Protein AF-A0AAV0WMD8-F1 (afdb_monomer_lite)

pLDDT: mean 83.04, std 12.04, range [58.59, 98.0]

Sequence (95 aa):
MNKQQILTLISYLSSSESDDDELIYNIIKEPVIGPKIYNFILNVVHSYSDKQFKASFRIERTTAYYIIKTFEDSTFFPQQHMYEPRQTSENYIIS

Secondary structure (DSSP, 8-state):
--HHHHHHHHHHHTTS-SSTHHHHHHHHSPP--PPPPTTHIIIII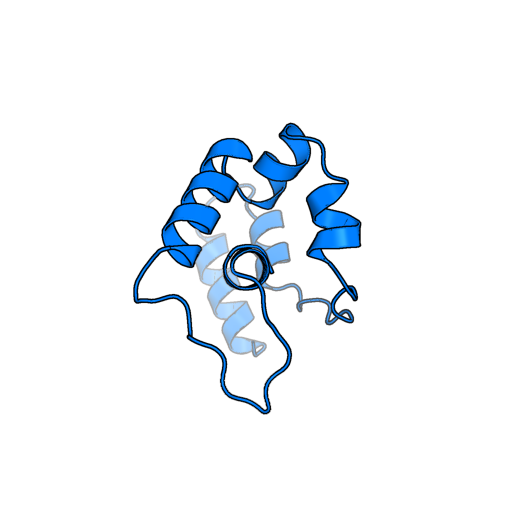TTS-HHHHHHHHSS-HHHHHHHHHHHHTSTTSPPPPTTS----HHHHH--

Radius of gyration: 19.67 Å; chains: 1; bounding box: 34×56×30 Å

Foldseek 3Di:
DDPVVLVVVCVVVVVDPDPCVVVSCVVPDDDDDDDDDVVCCVPPVVPDDQVRNCVVQVDGPVVQVVVLVVCCPDPNPDDDDPPDDDDGSCNVRPD

Organism: NCBI:txid13131

Structure (mmCIF, N/CA/C/O backbone):
data_AF-A0AAV0WMD8-F1
#
_entry.id   AF-A0AAV0WMD8-F1
#
loop_
_atom_site.group_PDB
_atom_site.id
_atom_site.type_symbol
_atom_site.label_atom_id
_atom_site.label_alt_id
_atom_site.label_comp_id
_atom_site.label_asym_id
_atom_site.label_entity_id
_atom_site.label_seq_id
_atom_site.pdbx_PDB_ins_code
_atom_site.Cartn_x
_atom_site.Cartn_y
_atom_site.Cartn_z
_atom_site.occupancy
_atom_site.B_iso_or_equiv
_atom_site.auth_seq_id
_atom_site.auth_comp_id
_atom_site.auth_asym_id
_atom_site.auth_atom_id
_atom_site.pdbx_PDB_model_num
ATOM 1 N N . MET A 1 1 ? 22.133 19.218 1.184 1.00 66.38 1 MET A N 1
ATOM 2 C CA . MET A 1 1 ? 21.989 20.581 0.619 1.00 66.38 1 MET A CA 1
ATOM 3 C C . MET A 1 1 ? 23.079 21.447 1.231 1.00 66.38 1 MET A C 1
ATOM 5 O O . MET A 1 1 ? 23.335 21.288 2.416 1.00 66.38 1 MET A O 1
ATOM 9 N N . ASN A 1 2 ? 23.789 22.275 0.466 1.00 80.38 2 ASN A N 1
ATOM 10 C CA . ASN A 1 2 ? 24.855 23.102 1.045 1.00 80.38 2 ASN A CA 1
ATOM 11 C C . ASN A 1 2 ? 24.285 24.381 1.692 1.00 80.38 2 ASN A C 1
ATOM 13 O O . ASN A 1 2 ? 23.145 24.772 1.439 1.00 80.38 2 ASN A O 1
ATOM 17 N N . LYS A 1 3 ? 25.087 25.044 2.534 1.00 77.06 3 LYS A N 1
ATOM 18 C CA . LYS A 1 3 ? 24.670 26.244 3.281 1.00 77.06 3 LYS A CA 1
ATOM 19 C C . LYS A 1 3 ? 24.136 27.357 2.370 1.00 77.06 3 LYS A C 1
ATOM 21 O O . LYS A 1 3 ? 23.177 28.028 2.733 1.00 77.06 3 LYS A O 1
ATOM 26 N N . GLN A 1 4 ? 24.722 27.524 1.184 1.00 82.44 4 GLN A N 1
ATOM 27 C CA . GLN A 1 4 ? 24.304 28.552 0.232 1.00 82.44 4 GLN A CA 1
ATOM 28 C C . GLN A 1 4 ? 22.900 28.274 -0.322 1.00 82.44 4 GLN A C 1
ATOM 30 O O . GLN A 1 4 ? 22.072 29.175 -0.369 1.00 82.44 4 GLN A O 1
ATOM 35 N N . GLN A 1 5 ? 22.612 27.017 -0.667 1.00 82.38 5 GLN A N 1
ATOM 36 C CA . GLN A 1 5 ? 21.299 26.580 -1.150 1.00 82.38 5 GLN A CA 1
ATOM 37 C C . 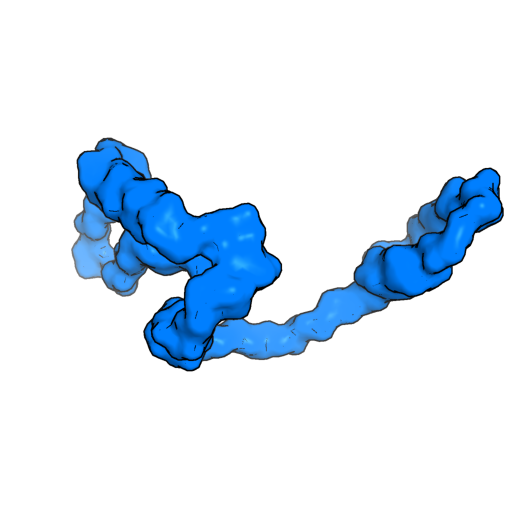GLN A 1 5 ? 20.205 26.753 -0.087 1.00 82.38 5 GLN A C 1
ATOM 39 O O . GLN A 1 5 ? 19.108 27.199 -0.412 1.00 82.38 5 GLN A O 1
ATOM 44 N N . ILE A 1 6 ? 20.512 26.453 1.182 1.00 77.38 6 ILE A N 1
ATOM 45 C CA . ILE A 1 6 ? 19.581 26.644 2.308 1.00 77.38 6 ILE A CA 1
ATOM 46 C C . ILE A 1 6 ? 19.218 28.125 2.466 1.00 77.38 6 ILE A C 1
ATOM 48 O O . ILE A 1 6 ? 18.043 28.459 2.570 1.00 77.38 6 ILE A O 1
ATOM 52 N N . LEU A 1 7 ? 20.209 29.020 2.430 1.00 79.56 7 LEU A N 1
ATOM 53 C CA . LEU A 1 7 ? 19.979 30.461 2.572 1.00 79.56 7 LEU A CA 1
ATOM 54 C C . LEU A 1 7 ? 19.145 31.037 1.421 1.00 79.56 7 LEU A C 1
ATOM 56 O O . LEU A 1 7 ? 18.269 31.866 1.659 1.00 79.56 7 LEU A O 1
ATOM 60 N N . THR A 1 8 ? 19.379 30.580 0.187 1.00 82.06 8 THR A N 1
ATOM 61 C CA . THR A 1 8 ? 18.568 30.983 -0.970 1.00 82.06 8 THR A CA 1
ATOM 62 C C . THR A 1 8 ? 17.118 30.518 -0.835 1.00 82.06 8 THR A C 1
ATOM 64 O O . THR A 1 8 ? 16.208 31.293 -1.118 1.00 82.06 8 THR A O 1
ATOM 67 N N . LEU A 1 9 ? 16.894 29.287 -0.366 1.00 77.31 9 LEU A N 1
ATOM 68 C CA . LEU A 1 9 ? 15.550 28.752 -0.150 1.00 77.31 9 LEU A CA 1
ATOM 69 C C . LEU A 1 9 ? 14.806 29.509 0.961 1.00 77.31 9 LEU A C 1
ATOM 71 O O . LEU A 1 9 ? 13.668 29.915 0.750 1.00 77.31 9 LEU A O 1
ATOM 75 N N . ILE A 1 10 ? 15.458 29.758 2.103 1.00 78.38 10 ILE A N 1
ATOM 76 C CA . ILE A 1 10 ? 14.882 30.541 3.210 1.00 78.38 10 ILE A CA 1
ATOM 77 C C . ILE A 1 10 ? 14.518 31.948 2.731 1.00 78.38 10 ILE A C 1
ATOM 79 O O . ILE A 1 10 ? 13.397 32.390 2.938 1.00 78.38 10 ILE A O 1
ATOM 83 N N . SER A 1 11 ? 15.420 32.631 2.019 1.00 79.62 11 SER A N 1
ATOM 84 C CA . SER A 1 11 ? 15.145 33.968 1.476 1.00 79.62 11 SER A CA 1
ATOM 85 C C . SER A 1 11 ? 13.936 33.996 0.536 1.00 79.62 11 SER A C 1
ATOM 87 O O . SER A 1 11 ? 13.207 34.986 0.517 1.00 79.62 11 SER A O 1
ATOM 89 N N . TYR A 1 12 ? 13.741 32.945 -0.264 1.00 76.75 12 TYR A N 1
ATOM 90 C CA . TYR A 1 12 ? 12.604 32.844 -1.175 1.00 76.75 12 TYR A CA 1
ATOM 91 C C . TYR A 1 12 ? 11.289 32.607 -0.419 1.00 76.75 12 TYR A C 1
ATOM 93 O O . TYR A 1 12 ? 10.283 33.240 -0.727 1.00 76.75 12 TYR A O 1
ATOM 101 N N . LEU A 1 13 ? 11.307 31.736 0.595 1.00 73.50 13 LEU A N 1
ATOM 102 C CA . LEU A 1 13 ? 10.114 31.349 1.354 1.00 73.50 13 LEU A CA 1
ATOM 103 C C . LEU A 1 13 ? 9.694 32.400 2.394 1.00 73.50 13 LEU A C 1
ATOM 105 O O . LEU A 1 13 ? 8.505 32.655 2.541 1.00 73.50 13 LEU A O 1
ATOM 109 N N . SER A 1 14 ? 10.641 33.101 3.028 1.00 69.06 14 SER A N 1
ATOM 110 C CA . SER A 1 14 ? 10.357 34.191 3.980 1.00 69.06 14 SER A CA 1
ATOM 111 C C . SER A 1 14 ? 9.757 35.453 3.338 1.00 69.06 14 SER A C 1
ATOM 113 O O . SER A 1 14 ? 9.461 36.411 4.043 1.00 69.06 14 SER A O 1
ATOM 115 N N . SER A 1 15 ? 9.582 35.485 2.011 1.00 66.31 15 SER A N 1
ATOM 116 C CA . SER A 1 15 ? 8.876 36.575 1.315 1.00 66.31 15 SER A CA 1
ATOM 117 C C . SER A 1 15 ? 7.348 36.399 1.310 1.00 66.31 15 SER A C 1
ATOM 119 O O . SER A 1 15 ? 6.641 37.244 0.763 1.00 66.31 15 SER A O 1
ATOM 121 N N . SER A 1 16 ? 6.830 35.311 1.891 1.00 59.16 16 SER A N 1
ATOM 122 C CA . SER A 1 16 ? 5.399 35.063 2.074 1.00 59.16 16 SER A CA 1
ATOM 123 C C . SER A 1 16 ? 5.066 35.160 3.567 1.00 59.16 16 SER A C 1
ATOM 125 O O . SER A 1 16 ? 5.653 34.438 4.365 1.00 59.16 16 SER A O 1
ATOM 127 N N . GLU A 1 17 ? 4.171 36.074 3.959 1.00 58.75 17 GLU A N 1
ATOM 128 C CA . GLU A 1 17 ? 3.659 36.198 5.337 1.00 58.75 17 GLU A CA 1
ATOM 129 C C . GLU A 1 17 ? 2.767 34.993 5.677 1.00 58.75 17 GLU A C 1
ATOM 131 O O . GLU A 1 17 ? 1.541 35.060 5.616 1.00 58.75 17 GLU A O 1
ATOM 136 N N . SER A 1 18 ? 3.393 33.859 5.964 1.00 58.59 18 SER A N 1
ATOM 137 C CA . SER A 1 18 ? 2.738 32.575 6.186 1.00 58.59 18 SER A CA 1
ATOM 138 C C . SER A 1 18 ? 3.413 31.869 7.362 1.00 58.59 18 SER A C 1
ATOM 140 O O . SER A 1 18 ? 4.635 31.940 7.487 1.00 58.59 18 SER A O 1
ATOM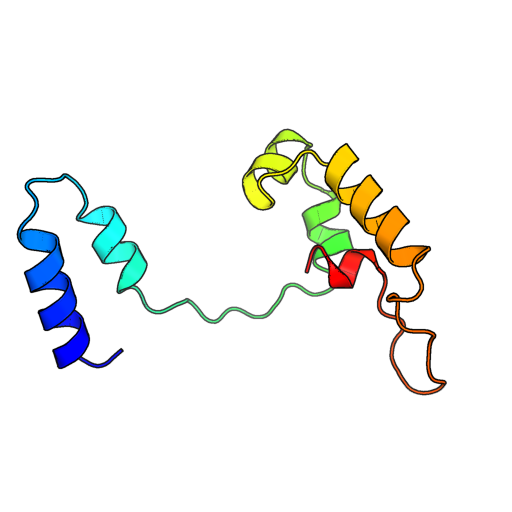 142 N N . ASP A 1 19 ? 2.639 31.171 8.201 1.00 59.62 19 ASP A N 1
ATOM 143 C CA . ASP A 1 19 ? 3.085 30.370 9.365 1.00 59.62 19 ASP A CA 1
ATOM 144 C C . ASP A 1 19 ? 3.919 29.117 8.959 1.00 59.62 19 ASP A C 1
ATOM 146 O O . ASP A 1 19 ? 3.920 28.082 9.627 1.00 59.62 19 ASP A O 1
ATOM 150 N N . ASP A 1 20 ? 4.646 29.188 7.842 1.00 63.66 20 ASP A N 1
ATOM 151 C CA . ASP A 1 20 ? 5.322 28.081 7.155 1.00 63.66 20 ASP A CA 1
ATOM 152 C C . ASP A 1 20 ? 6.705 27.733 7.734 1.00 63.66 20 ASP A C 1
ATOM 154 O O . ASP A 1 20 ? 7.433 26.905 7.174 1.00 63.66 20 ASP A O 1
ATOM 158 N N . ASP A 1 21 ? 7.080 28.306 8.878 1.00 67.56 21 ASP A N 1
ATOM 159 C CA . ASP A 1 21 ? 8.356 28.028 9.550 1.00 67.56 21 ASP A CA 1
ATOM 160 C C . ASP A 1 21 ? 8.529 26.527 9.865 1.00 67.56 21 ASP A C 1
ATOM 162 O O . ASP A 1 21 ? 9.630 25.975 9.755 1.00 67.56 21 ASP A O 1
ATOM 166 N N . GLU A 1 22 ? 7.434 25.825 10.183 1.00 68.19 22 GLU A N 1
ATOM 167 C CA . GLU A 1 22 ? 7.439 24.378 10.435 1.00 68.19 22 GLU A CA 1
ATOM 168 C C . GLU A 1 22 ? 7.670 23.561 9.147 1.00 68.19 22 GLU A C 1
ATOM 170 O O . GLU A 1 22 ? 8.368 22.540 9.155 1.00 68.19 22 GLU A O 1
ATOM 175 N N . LEU A 1 23 ? 7.152 24.027 8.006 1.00 68.19 23 LEU A N 1
ATOM 176 C CA . LEU A 1 23 ? 7.406 23.417 6.697 1.00 68.19 23 LEU A CA 1
ATOM 177 C C . LEU A 1 23 ? 8.860 23.617 6.268 1.00 68.19 23 LEU A C 1
ATOM 179 O O . LEU A 1 23 ? 9.507 22.664 5.826 1.00 68.19 23 LEU A O 1
ATOM 183 N N . ILE A 1 24 ? 9.397 24.823 6.457 1.00 72.69 24 ILE A N 1
ATOM 184 C CA . ILE A 1 24 ? 10.802 25.147 6.181 1.00 72.69 24 ILE A CA 1
ATOM 185 C C . ILE A 1 24 ? 11.725 24.258 7.023 1.00 72.69 24 ILE A C 1
ATOM 187 O O . ILE A 1 24 ? 12.679 23.674 6.498 1.00 72.69 24 ILE A O 1
ATOM 191 N N . TYR A 1 25 ? 11.408 24.088 8.309 1.00 73.62 25 TYR A N 1
ATOM 192 C CA . TYR A 1 25 ? 12.150 23.199 9.199 1.00 73.62 25 TYR A CA 1
ATOM 193 C C . TYR A 1 25 ? 12.152 21.751 8.693 1.00 73.62 25 TYR A C 1
ATOM 195 O O . TYR A 1 25 ? 13.210 21.124 8.626 1.00 73.62 25 TYR A O 1
ATOM 203 N N . ASN A 1 26 ? 10.998 21.232 8.266 1.00 71.25 26 ASN A N 1
ATOM 204 C CA . ASN A 1 26 ? 10.887 19.870 7.737 1.00 71.25 26 ASN A CA 1
ATOM 205 C C . ASN A 1 26 ? 11.628 19.664 6.404 1.00 71.25 26 ASN A C 1
ATOM 207 O O . ASN A 1 26 ? 12.103 18.560 6.148 1.00 71.25 26 ASN A O 1
ATOM 211 N N . ILE A 1 27 ? 11.766 20.705 5.577 1.00 73.00 27 ILE A N 1
ATOM 212 C CA . ILE A 1 27 ? 12.510 20.646 4.306 1.00 73.00 27 ILE A CA 1
ATOM 213 C C . ILE A 1 27 ? 14.029 20.658 4.537 1.00 73.00 27 ILE A C 1
ATOM 215 O O . ILE A 1 27 ? 14.772 19.983 3.822 1.00 73.00 27 ILE A O 1
ATOM 219 N N . ILE A 1 28 ? 14.506 21.440 5.510 1.00 77.38 28 ILE A N 1
ATOM 220 C CA . ILE A 1 28 ? 15.945 21.602 5.781 1.00 77.38 28 ILE A CA 1
ATOM 221 C C . ILE A 1 28 ? 16.483 20.473 6.664 1.00 77.38 28 ILE A C 1
ATOM 223 O O . ILE A 1 28 ? 17.674 20.155 6.595 1.00 77.38 28 ILE A O 1
ATOM 227 N N . LYS A 1 29 ? 15.629 19.870 7.498 1.00 80.06 29 LYS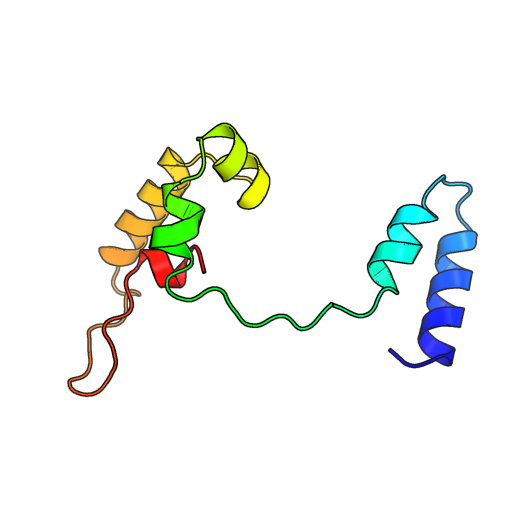 A N 1
ATOM 228 C CA . LYS A 1 29 ? 16.015 18.786 8.397 1.00 80.06 29 LYS A CA 1
ATOM 229 C C . LYS A 1 29 ? 16.631 17.637 7.604 1.00 80.06 29 LYS A C 1
ATOM 231 O O . LYS A 1 29 ? 16.000 17.061 6.721 1.00 80.06 29 LYS A O 1
ATOM 236 N N . GLU A 1 30 ? 17.870 17.288 7.948 1.00 75.19 30 GLU A N 1
ATOM 237 C CA . GLU A 1 30 ? 18.510 16.122 7.355 1.00 75.19 30 GLU A CA 1
ATOM 238 C C . GLU A 1 30 ? 17.668 14.871 7.644 1.00 75.19 30 GLU A C 1
ATOM 240 O O . GLU A 1 30 ? 17.241 14.660 8.788 1.00 75.19 30 GLU A O 1
ATOM 245 N N . PRO A 1 31 ? 17.400 14.042 6.621 1.00 72.94 31 PRO A N 1
ATOM 246 C CA . PRO A 1 31 ? 16.637 12.826 6.815 1.00 72.94 31 PRO A CA 1
ATOM 247 C C . PRO A 1 31 ? 17.400 11.913 7.771 1.00 72.94 31 PRO A C 1
ATOM 249 O O . PRO A 1 31 ? 18.577 11.612 7.574 1.00 72.94 31 PRO A O 1
ATOM 252 N N . VAL A 1 32 ? 16.717 11.455 8.816 1.00 77.69 32 VAL A N 1
ATOM 253 C CA . VAL A 1 32 ? 17.286 10.478 9.742 1.00 77.69 32 VAL A CA 1
ATOM 254 C C . VAL A 1 32 ? 17.419 9.156 8.994 1.00 77.69 32 VAL A C 1
ATOM 256 O O . VAL A 1 32 ? 16.419 8.520 8.658 1.00 77.69 32 VAL A O 1
ATOM 259 N N . ILE A 1 33 ? 18.658 8.744 8.717 1.00 75.19 33 ILE A N 1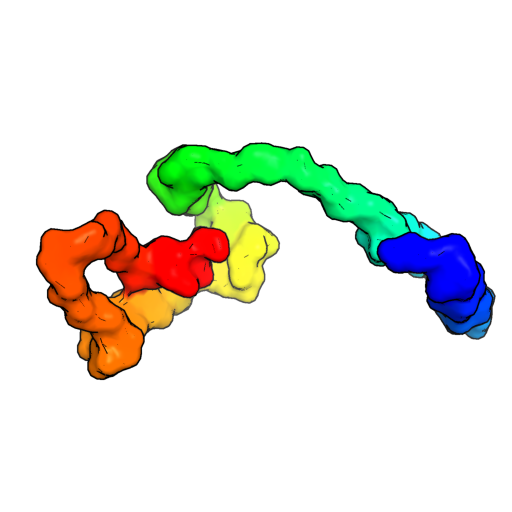
ATOM 260 C CA . ILE A 1 33 ? 18.940 7.456 8.082 1.00 75.19 33 ILE A CA 1
ATOM 261 C C . ILE A 1 33 ? 18.772 6.367 9.144 1.00 75.19 33 ILE A C 1
ATOM 263 O O . ILE A 1 33 ? 19.655 6.133 9.967 1.00 75.19 33 ILE A O 1
ATOM 267 N N . GLY A 1 34 ? 17.605 5.728 9.143 1.00 72.75 34 GLY A N 1
ATOM 268 C CA . GLY A 1 34 ? 17.312 4.552 9.956 1.00 72.75 34 GLY A CA 1
ATOM 269 C C . GLY A 1 34 ? 17.416 3.261 9.139 1.00 72.75 34 GLY A C 1
ATOM 270 O O . GLY A 1 34 ? 17.217 3.287 7.920 1.00 72.75 34 GLY A O 1
ATOM 271 N N . PRO A 1 35 ? 17.706 2.113 9.777 1.00 73.25 35 PRO A N 1
ATOM 272 C CA . PRO A 1 35 ? 17.604 0.826 9.103 1.00 73.25 35 PRO A CA 1
ATOM 273 C C . PRO A 1 35 ? 16.163 0.604 8.630 1.00 73.25 35 PRO A C 1
ATOM 275 O O . PRO A 1 35 ? 15.208 0.872 9.362 1.00 73.25 35 PRO A O 1
ATOM 278 N N . LYS A 1 36 ? 15.998 0.086 7.406 1.00 75.12 36 LYS A N 1
ATOM 279 C CA . LYS A 1 36 ? 14.686 -0.372 6.938 1.00 75.12 36 LYS A CA 1
ATOM 280 C C . LYS A 1 36 ? 14.182 -1.473 7.874 1.00 75.12 36 LYS A C 1
ATOM 282 O O . LYS A 1 36 ? 14.933 -2.382 8.228 1.00 75.12 36 LYS A O 1
ATOM 287 N N . ILE A 1 37 ? 12.910 -1.398 8.261 1.00 81.19 37 ILE A N 1
ATOM 288 C CA . ILE A 1 37 ? 12.280 -2.423 9.097 1.00 81.19 37 ILE A CA 1
ATOM 289 C C . ILE A 1 37 ? 12.245 -3.733 8.307 1.00 81.19 37 ILE A C 1
ATOM 291 O O . ILE A 1 37 ? 11.662 -3.803 7.223 1.00 81.19 37 ILE A O 1
ATOM 295 N N . TYR A 1 38 ? 12.867 -4.778 8.853 1.00 80.75 38 TYR A N 1
ATOM 296 C CA . TYR A 1 38 ? 12.807 -6.110 8.260 1.00 80.75 38 TYR A CA 1
ATOM 297 C C . TYR A 1 38 ? 11.358 -6.610 8.236 1.00 80.75 38 TYR A C 1
ATOM 299 O O . TYR A 1 38 ? 10.637 -6.484 9.230 1.00 80.75 38 TYR A O 1
ATOM 307 N N . ASN A 1 39 ? 10.933 -7.169 7.099 1.00 84.94 39 ASN A N 1
ATOM 308 C CA . ASN A 1 39 ? 9.553 -7.597 6.857 1.00 84.94 39 ASN A CA 1
ATOM 309 C C . ASN A 1 39 ? 8.513 -6.500 7.160 1.00 84.94 39 ASN A C 1
ATOM 311 O O . ASN A 1 39 ? 7.480 -6.777 7.764 1.00 84.94 39 ASN A O 1
ATOM 315 N N . PHE A 1 40 ? 8.784 -5.254 6.743 1.00 89.56 40 PHE A N 1
ATOM 316 C CA . PHE A 1 40 ? 7.917 -4.087 6.968 1.00 89.56 40 PHE A CA 1
ATOM 317 C C . PHE A 1 40 ? 6.436 -4.354 6.670 1.00 89.56 40 PHE A C 1
ATOM 319 O O . PHE A 1 40 ? 5.580 -4.023 7.485 1.00 89.56 40 PHE A O 1
ATOM 326 N N . ILE A 1 41 ? 6.127 -5.004 5.547 1.00 90.12 41 ILE A N 1
ATOM 327 C CA . ILE A 1 41 ? 4.742 -5.309 5.176 1.00 90.12 41 ILE A CA 1
ATOM 328 C C . ILE A 1 41 ? 4.062 -6.189 6.232 1.00 90.12 41 ILE A C 1
ATOM 330 O O . ILE A 1 41 ? 3.029 -5.809 6.781 1.00 90.12 41 ILE A O 1
ATOM 334 N N . LEU A 1 42 ? 4.685 -7.317 6.581 1.00 89.50 42 LEU A N 1
ATOM 335 C CA . LEU A 1 42 ? 4.141 -8.268 7.554 1.00 89.50 42 LEU A CA 1
ATOM 336 C C . LEU A 1 42 ? 4.058 -7.670 8.965 1.00 89.50 42 LEU A C 1
ATOM 338 O O . LEU A 1 42 ? 3.080 -7.877 9.675 1.00 89.50 42 LEU A O 1
ATOM 342 N N . ASN A 1 43 ? 5.084 -6.924 9.377 1.00 89.38 43 ASN A N 1
ATOM 343 C CA . ASN A 1 43 ? 5.219 -6.459 10.757 1.00 89.38 43 ASN A CA 1
ATOM 344 C C . ASN A 1 43 ? 4.500 -5.126 11.020 1.00 89.38 43 ASN A C 1
ATOM 346 O O . ASN A 1 43 ? 4.091 -4.853 12.150 1.00 89.38 43 ASN A O 1
ATOM 350 N N . VAL A 1 44 ? 4.347 -4.282 9.997 1.00 91.75 44 VAL A N 1
ATOM 351 C CA . VAL A 1 44 ? 3.830 -2.912 10.135 1.00 91.75 44 VAL A CA 1
ATOM 352 C C . VAL A 1 44 ? 2.559 -2.707 9.318 1.00 91.75 44 VAL A C 1
ATOM 354 O O . VAL A 1 44 ? 1.530 -2.326 9.865 1.00 91.75 44 VAL A O 1
ATOM 357 N N . VAL A 1 45 ? 2.585 -2.974 8.012 1.00 93.62 45 VAL A N 1
ATOM 358 C CA . VAL A 1 45 ? 1.440 -2.657 7.134 1.00 93.62 45 VAL A CA 1
ATOM 359 C C . VAL A 1 45 ? 0.212 -3.503 7.476 1.00 93.62 45 VAL A C 1
ATOM 361 O O . VAL A 1 45 ? -0.919 -3.000 7.519 1.00 93.62 45 VAL A O 1
ATOM 364 N N . HIS A 1 46 ? 0.421 -4.789 7.760 1.00 94.31 46 HIS A N 1
ATOM 365 C CA . HIS A 1 46 ? -0.653 -5.706 8.150 1.00 94.31 46 HIS A CA 1
ATOM 366 C C . HIS A 1 46 ? -1.205 -5.419 9.552 1.00 94.31 46 HIS A C 1
ATOM 368 O O . HIS A 1 46 ? -2.351 -5.768 9.816 1.00 94.31 46 HIS A O 1
ATOM 374 N N . SER A 1 47 ? -0.451 -4.736 10.424 1.00 95.19 47 SER A N 1
ATOM 375 C CA . SER A 1 47 ? -0.920 -4.364 11.768 1.00 95.19 47 SER A CA 1
ATOM 376 C C . SER A 1 47 ? -1.675 -3.030 11.817 1.00 95.19 47 SER A C 1
ATOM 378 O O . SER A 1 47 ? -2.330 -2.733 12.816 1.00 95.19 47 SER A O 1
ATOM 380 N N . TYR A 1 48 ? -1.641 -2.227 10.748 1.00 96.75 48 TYR A N 1
ATOM 381 C CA . TYR A 1 48 ? -2.428 -0.996 10.666 1.00 96.75 48 TYR A CA 1
ATOM 382 C C . TYR A 1 48 ? -3.937 -1.266 10.658 1.00 96.75 48 TYR A C 1
ATOM 384 O O . TYR A 1 48 ? -4.437 -2.138 9.954 1.00 96.75 48 TYR A O 1
ATOM 392 N N . SER A 1 49 ? -4.701 -0.426 11.351 1.00 97.81 49 SER A N 1
ATOM 393 C CA . SER A 1 49 ? -6.125 -0.235 11.044 1.00 97.81 49 SER A CA 1
ATOM 394 C C . SER A 1 49 ? -6.299 0.427 9.672 1.00 97.81 49 SER A C 1
ATOM 396 O O . SER A 1 49 ? -5.368 1.045 9.153 1.00 97.81 49 SER A O 1
ATOM 398 N N . ASP A 1 50 ? -7.496 0.382 9.089 1.00 97.75 50 ASP A N 1
ATOM 399 C CA . ASP A 1 50 ? -7.752 1.042 7.798 1.00 97.75 50 ASP A CA 1
ATOM 400 C C . ASP A 1 50 ? -7.523 2.555 7.853 1.00 97.75 50 ASP A C 1
ATOM 402 O O . ASP A 1 50 ? -6.974 3.137 6.919 1.00 97.75 50 ASP A O 1
ATOM 406 N N . LYS A 1 51 ? -7.834 3.195 8.988 1.00 97.62 51 LYS A N 1
ATOM 407 C CA . LYS A 1 51 ? -7.538 4.618 9.206 1.00 97.62 51 LYS A CA 1
ATOM 408 C C . LYS A 1 51 ? -6.032 4.895 9.184 1.00 97.62 51 LYS A C 1
ATOM 410 O O . LYS A 1 51 ? -5.608 5.870 8.570 1.00 97.62 51 LYS A O 1
ATOM 415 N N . GLN A 1 52 ? -5.231 4.058 9.847 1.00 97.44 52 GLN A N 1
ATOM 416 C CA . GLN A 1 52 ? -3.769 4.190 9.843 1.00 97.44 52 GLN A CA 1
ATOM 417 C C . GLN A 1 52 ? -3.190 3.905 8.459 1.00 97.44 52 GLN A C 1
ATOM 419 O O . GLN A 1 52 ? -2.355 4.665 7.986 1.00 97.44 52 GLN A O 1
ATOM 424 N N . PHE A 1 53 ? -3.687 2.872 7.779 1.00 97.19 53 PHE A N 1
ATOM 425 C CA . PHE A 1 53 ? -3.290 2.553 6.413 1.00 97.19 53 PHE A CA 1
ATOM 426 C C . PHE A 1 53 ? -3.560 3.733 5.477 1.00 97.19 53 PHE A C 1
ATOM 428 O O . PHE A 1 53 ? -2.653 4.192 4.787 1.00 97.19 53 PHE A O 1
ATOM 435 N N . LYS A 1 54 ? -4.775 4.293 5.514 1.00 96.69 54 LYS A N 1
ATOM 436 C CA . LYS A 1 54 ? -5.142 5.463 4.714 1.00 96.69 54 LYS A CA 1
ATOM 437 C C . LYS A 1 54 ? -4.303 6.689 5.056 1.00 96.69 54 LYS A C 1
ATOM 439 O O . LYS A 1 54 ? -3.942 7.434 4.155 1.00 96.69 54 LYS A O 1
ATOM 444 N N . ALA A 1 55 ? -3.975 6.910 6.326 1.00 95.19 55 ALA A N 1
ATOM 445 C CA . ALA A 1 55 ? -3.103 8.016 6.716 1.00 95.19 55 ALA A CA 1
ATOM 446 C C . ALA A 1 55 ? -1.676 7.848 6.162 1.00 95.19 55 ALA A C 1
ATOM 448 O O . ALA A 1 55 ? -1.107 8.813 5.654 1.00 95.19 55 ALA A O 1
ATOM 449 N N . SER A 1 56 ? -1.127 6.630 6.208 1.00 94.62 56 SER A N 1
ATOM 450 C CA . SER A 1 56 ? 0.235 6.332 5.749 1.00 94.62 56 SER A CA 1
ATOM 451 C C . SER A 1 56 ? 0.363 6.297 4.222 1.00 94.62 56 SER A C 1
ATOM 453 O O . SER A 1 56 ? 1.294 6.880 3.675 1.00 94.62 56 SER A O 1
ATOM 455 N N . PHE A 1 57 ? -0.582 5.658 3.524 1.00 94.62 57 PHE A N 1
ATOM 456 C CA . PHE A 1 57 ? -0.526 5.425 2.071 1.00 94.62 57 PHE A CA 1
ATOM 457 C C . PHE A 1 57 ? -1.416 6.364 1.253 1.00 94.62 57 PHE A C 1
ATOM 459 O O . PHE A 1 57 ? -1.373 6.343 0.026 1.00 94.62 57 PHE A O 1
ATOM 466 N N . ARG A 1 58 ? -2.224 7.201 1.918 1.00 95.75 58 ARG A N 1
ATOM 467 C CA . ARG A 1 58 ? -3.132 8.190 1.304 1.00 95.75 58 ARG A CA 1
ATOM 468 C C . ARG A 1 58 ? -4.179 7.584 0.361 1.00 95.75 58 ARG A C 1
ATOM 470 O O . ARG A 1 58 ? -4.754 8.289 -0.463 1.00 95.75 58 ARG A O 1
ATOM 477 N N . ILE A 1 59 ? -4.471 6.294 0.525 1.00 96.56 59 ILE A N 1
ATOM 478 C CA . ILE A 1 59 ? -5.448 5.528 -0.252 1.00 96.56 59 ILE A CA 1
ATOM 479 C C . ILE A 1 59 ? -6.178 4.531 0.655 1.00 96.56 59 ILE A C 1
ATOM 481 O O . ILE A 1 59 ? -5.629 4.077 1.659 1.00 96.56 59 ILE A O 1
ATOM 485 N N . GLU A 1 60 ? -7.421 4.190 0.316 1.00 97.88 60 GLU A N 1
ATOM 486 C CA . GLU A 1 60 ? -8.148 3.122 1.009 1.00 97.88 60 GLU A CA 1
ATOM 487 C C . GLU A 1 60 ? -7.438 1.775 0.845 1.00 97.88 60 GLU A C 1
ATOM 489 O O . GLU A 1 60 ? -6.951 1.447 -0.243 1.00 97.88 60 GLU A O 1
ATOM 494 N N . ARG A 1 61 ? -7.426 0.968 1.915 1.00 97.31 61 ARG A N 1
ATOM 495 C CA . ARG A 1 61 ? -6.787 -0.357 1.916 1.00 97.31 61 ARG A CA 1
ATOM 496 C C . ARG A 1 61 ? -7.341 -1.235 0.798 1.00 97.31 61 ARG A C 1
ATOM 498 O O . ARG A 1 61 ? -6.581 -1.810 0.029 1.00 97.31 61 ARG A O 1
ATOM 505 N N . THR A 1 62 ? -8.660 -1.301 0.670 1.00 97.88 62 THR A N 1
ATOM 506 C CA . THR A 1 62 ? -9.334 -2.101 -0.362 1.00 97.88 62 THR A CA 1
ATOM 507 C C . THR A 1 62 ? -8.883 -1.719 -1.771 1.00 97.88 62 THR A C 1
ATOM 509 O O . THR A 1 62 ? -8.555 -2.595 -2.569 1.00 97.88 62 THR A O 1
ATOM 512 N N . THR A 1 63 ? -8.781 -0.421 -2.060 1.00 97.88 63 THR A N 1
ATOM 513 C CA . THR A 1 63 ? -8.296 0.080 -3.350 1.00 97.88 63 THR A CA 1
ATOM 514 C C . THR A 1 63 ? -6.824 -0.259 -3.574 1.00 97.88 63 THR A C 1
ATOM 516 O O . THR A 1 63 ? -6.464 -0.685 -4.669 1.00 97.88 63 THR A O 1
ATOM 519 N N . ALA A 1 64 ? -5.972 -0.131 -2.551 1.00 97.38 64 ALA A N 1
ATOM 520 C CA . ALA A 1 64 ? -4.564 -0.515 -2.659 1.00 97.38 64 ALA A CA 1
ATOM 521 C C . ALA A 1 64 ? -4.407 -2.000 -3.024 1.00 97.38 64 ALA A C 1
ATOM 523 O O . ALA A 1 64 ? -3.709 -2.325 -3.982 1.00 97.38 64 ALA A O 1
ATOM 524 N N . TYR A 1 65 ? -5.108 -2.901 -2.327 1.00 97.12 65 TYR A N 1
ATOM 525 C CA . TYR A 1 65 ? -5.036 -4.338 -2.617 1.00 97.12 65 TYR A CA 1
ATOM 526 C C . TYR A 1 65 ? -5.676 -4.720 -3.954 1.00 97.12 65 TYR A C 1
ATOM 528 O O . TYR A 1 65 ? -5.205 -5.651 -4.604 1.00 97.12 65 TYR A O 1
ATOM 536 N N . TYR A 1 66 ? -6.678 -3.973 -4.420 1.00 98.00 66 TYR A N 1
ATOM 537 C CA . TYR A 1 66 ? -7.178 -4.119 -5.786 1.00 98.00 66 TYR A CA 1
ATOM 538 C C . TYR A 1 66 ? -6.097 -3.795 -6.831 1.00 98.00 66 TYR A C 1
ATOM 540 O O . TYR A 1 66 ? -5.895 -4.567 -7.770 1.00 98.00 66 TYR A O 1
ATOM 548 N N . ILE A 1 67 ? -5.360 -2.691 -6.655 1.00 96.75 67 ILE A N 1
ATOM 549 C CA . ILE A 1 67 ? -4.257 -2.307 -7.554 1.00 96.75 67 ILE A CA 1
ATOM 550 C C . ILE A 1 67 ? -3.147 -3.359 -7.516 1.00 96.75 67 ILE A C 1
ATOM 552 O O . ILE A 1 67 ? -2.645 -3.752 -8.564 1.00 96.75 67 ILE A O 1
ATOM 556 N N . ILE A 1 68 ? -2.804 -3.858 -6.329 1.00 96.38 68 ILE A N 1
ATOM 557 C CA . ILE A 1 68 ? -1.787 -4.903 -6.155 1.00 96.38 68 ILE A CA 1
ATOM 558 C C . ILE A 1 68 ? -2.173 -6.174 -6.882 1.00 96.38 68 ILE A C 1
ATOM 560 O O . ILE A 1 68 ? -1.341 -6.750 -7.581 1.00 96.38 68 ILE A O 1
ATOM 564 N N . LYS A 1 69 ? -3.437 -6.582 -6.759 1.00 96.31 69 LYS A N 1
ATOM 565 C CA . LYS A 1 69 ? -3.926 -7.765 -7.452 1.00 96.31 69 LYS A CA 1
ATOM 566 C C . LYS A 1 69 ? -3.912 -7.574 -8.966 1.00 96.31 69 LYS A C 1
ATOM 568 O O . LYS A 1 69 ? -3.414 -8.424 -9.692 1.00 96.31 69 LYS A O 1
ATOM 573 N N . THR A 1 70 ? -4.373 -6.414 -9.429 1.00 96.44 70 THR A N 1
ATOM 574 C CA . THR A 1 70 ? -4.351 -6.051 -10.853 1.00 96.44 70 THR A CA 1
ATOM 575 C C . THR A 1 70 ? -2.925 -6.035 -11.406 1.00 96.44 70 THR A C 1
ATOM 577 O O . THR A 1 70 ? -2.695 -6.479 -12.527 1.00 96.44 70 THR A O 1
ATOM 580 N N . PHE A 1 71 ? -1.958 -5.540 -10.628 1.00 95.25 71 PHE A N 1
ATOM 581 C CA . PHE A 1 71 ? -0.549 -5.543 -11.002 1.00 95.25 71 PHE A CA 1
ATOM 582 C C . PHE A 1 71 ? 0.010 -6.963 -11.073 1.00 95.25 71 PHE A C 1
ATOM 584 O O . PHE A 1 71 ? 0.619 -7.294 -12.085 1.00 95.25 71 PHE A O 1
ATOM 591 N N . GLU A 1 72 ? -0.238 -7.795 -10.055 1.00 93.75 72 GLU A N 1
ATOM 592 C CA . GLU A 1 72 ? 0.177 -9.206 -10.012 1.00 93.75 72 GLU A CA 1
ATOM 593 C C . GLU A 1 72 ? -0.299 -9.992 -11.240 1.00 93.75 72 GLU A C 1
ATOM 595 O O . GLU A 1 72 ? 0.461 -10.770 -11.809 1.00 93.75 72 GLU A O 1
ATOM 600 N N . ASP A 1 73 ? -1.538 -9.749 -11.668 1.00 94.50 73 ASP A N 1
ATOM 601 C CA . ASP A 1 73 ? -2.150 -10.432 -12.810 1.00 94.50 73 ASP A CA 1
ATOM 602 C C . ASP A 1 73 ? -1.738 -9.813 -14.168 1.00 94.50 73 ASP A C 1
ATOM 604 O O . ASP A 1 73 ? -2.080 -10.335 -15.232 1.00 94.50 73 ASP A O 1
ATOM 608 N N . SER A 1 74 ? -1.012 -8.689 -14.160 1.00 94.06 74 SER A N 1
ATOM 609 C CA . SER A 1 74 ? -0.591 -7.987 -15.374 1.00 94.06 74 SER A CA 1
ATOM 610 C C . SER A 1 74 ? 0.686 -8.567 -15.982 1.00 94.06 74 SER A C 1
ATOM 612 O O . SER A 1 74 ? 1.530 -9.158 -15.311 1.00 94.06 74 SER A O 1
ATOM 614 N N . THR A 1 75 ? 0.910 -8.280 -17.263 1.00 93.50 75 THR A N 1
ATOM 615 C CA . THR A 1 75 ? 2.166 -8.609 -17.958 1.00 93.50 75 THR A CA 1
ATOM 616 C C . THR A 1 75 ? 3.379 -7.829 -17.442 1.00 93.50 75 THR A C 1
ATOM 618 O O . THR A 1 75 ? 4.500 -8.124 -17.845 1.00 93.50 75 THR A O 1
ATOM 621 N N . PHE A 1 76 ? 3.166 -6.808 -16.605 1.00 91.12 76 PHE A N 1
ATOM 622 C CA . PHE A 1 76 ? 4.232 -5.993 -16.023 1.00 91.12 76 PHE A CA 1
ATOM 623 C C . PHE A 1 76 ? 4.790 -6.590 -14.731 1.00 91.12 76 PHE A C 1
ATOM 625 O O . PHE A 1 76 ? 5.844 -6.145 -14.277 1.00 91.12 76 PHE A O 1
ATOM 632 N N . PHE A 1 77 ? 4.111 -7.576 -14.135 1.00 90.81 77 PHE A N 1
ATOM 633 C CA . PHE A 1 77 ? 4.650 -8.266 -12.974 1.00 90.81 77 PHE A CA 1
ATOM 634 C C . PHE A 1 77 ? 5.806 -9.178 -13.411 1.00 90.81 77 PHE A C 1
ATOM 636 O O . PHE A 1 77 ? 5.609 -10.040 -14.276 1.00 90.81 77 PHE A O 1
ATOM 643 N N . PRO A 1 78 ? 7.025 -8.988 -12.870 1.00 87.62 78 PRO A N 1
ATOM 644 C CA . PRO A 1 78 ? 8.189 -9.733 -13.322 1.00 87.62 78 PRO A CA 1
ATOM 645 C C . PRO A 1 78 ? 8.006 -11.231 -13.073 1.00 87.62 78 PRO A C 1
ATOM 647 O O . PRO A 1 78 ? 7.805 -11.687 -11.946 1.00 87.62 78 PRO A O 1
ATOM 650 N N . GLN A 1 79 ? 8.106 -12.011 -14.149 1.00 75.44 79 GLN A N 1
ATOM 651 C CA . GLN A 1 79 ? 8.151 -13.464 -14.061 1.00 75.44 79 GLN A CA 1
ATOM 652 C C . GLN A 1 79 ? 9.503 -13.871 -13.469 1.00 75.44 79 GLN A C 1
ATOM 654 O O . GLN A 1 79 ? 10.552 -13.432 -13.932 1.00 75.44 79 GLN A O 1
ATOM 659 N N . GLN A 1 80 ? 9.475 -14.681 -12.414 1.00 70.06 80 GLN A N 1
ATOM 660 C CA . GLN A 1 80 ? 10.663 -15.010 -11.626 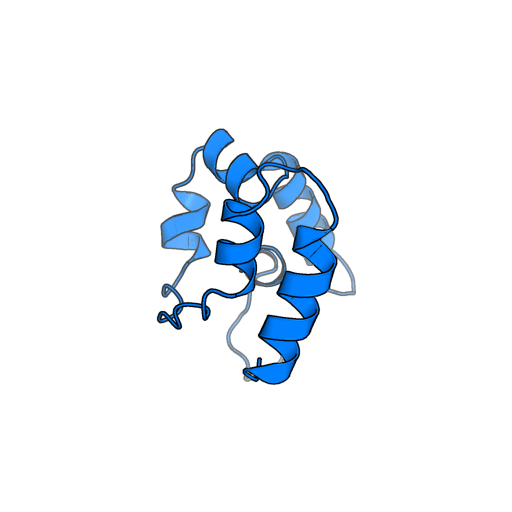1.00 70.06 80 GLN A CA 1
ATOM 661 C C . GLN A 1 80 ? 11.788 -15.623 -12.467 1.00 70.06 80 GLN A C 1
ATOM 663 O O . GLN A 1 80 ? 11.578 -16.589 -13.202 1.00 70.06 80 GLN A O 1
ATOM 668 N N . HIS A 1 81 ? 13.008 -15.129 -12.262 1.00 63.59 81 HIS A N 1
ATOM 669 C CA . HIS A 1 81 ? 14.230 -15.808 -12.674 1.00 63.59 81 HIS A CA 1
ATOM 670 C C . HIS A 1 81 ? 14.762 -16.668 -11.517 1.00 63.59 81 HIS A C 1
ATOM 672 O O . HIS A 1 81 ? 14.638 -16.300 -10.352 1.00 63.59 81 HIS A O 1
ATOM 678 N N . MET A 1 82 ? 15.357 -17.823 -11.836 1.00 59.59 82 MET A N 1
ATOM 679 C CA . MET A 1 82 ? 15.751 -18.900 -10.901 1.00 59.59 82 MET A CA 1
ATOM 680 C C . MET A 1 82 ? 16.649 -18.486 -9.714 1.00 59.59 82 MET A C 1
ATOM 682 O O . MET A 1 82 ? 16.843 -19.288 -8.805 1.00 59.59 82 MET A O 1
ATOM 686 N N . TYR A 1 83 ? 17.198 -17.269 -9.707 1.00 66.81 83 TYR A N 1
ATOM 687 C CA . TYR A 1 83 ? 18.240 -16.839 -8.772 1.00 66.81 83 TYR A CA 1
ATOM 688 C C . TYR A 1 83 ? 17.867 -15.632 -7.901 1.00 66.81 83 TYR A C 1
ATOM 690 O O . TYR A 1 83 ? 18.669 -15.246 -7.054 1.00 66.81 83 TYR A O 1
ATOM 698 N N . GLU A 1 84 ? 16.678 -15.043 -8.069 1.00 63.03 84 GLU A N 1
ATOM 699 C CA . GLU A 1 84 ? 16.272 -13.874 -7.280 1.00 63.03 84 GLU A CA 1
ATOM 700 C C . GLU A 1 84 ? 15.296 -14.237 -6.149 1.00 63.03 84 GLU A C 1
ATOM 702 O O . GLU A 1 84 ? 14.417 -15.089 -6.333 1.00 63.03 84 GLU A O 1
ATOM 707 N N . PRO A 1 85 ? 15.421 -13.602 -4.964 1.00 67.19 85 PRO A N 1
ATOM 708 C CA . PRO A 1 85 ? 14.439 -13.745 -3.898 1.00 67.19 85 PRO A CA 1
ATOM 709 C C . PRO A 1 85 ? 13.044 -13.403 -4.422 1.00 67.19 85 PRO A C 1
ATOM 711 O O . PRO A 1 85 ? 12.857 -12.387 -5.089 1.00 67.19 85 PRO A O 1
ATOM 714 N N . ARG A 1 86 ? 12.046 -14.233 -4.102 1.00 69.88 86 ARG A N 1
ATOM 715 C CA . ARG A 1 86 ? 10.661 -13.982 -4.516 1.00 69.88 86 ARG A CA 1
ATOM 716 C C . ARG A 1 86 ? 10.156 -12.674 -3.898 1.00 69.88 86 ARG A C 1
ATOM 718 O O . ARG A 1 86 ? 9.799 -12.654 -2.722 1.00 69.88 86 ARG A O 1
ATOM 725 N N . GLN A 1 87 ? 10.086 -11.609 -4.689 1.00 82.12 87 GLN A N 1
ATOM 726 C CA . GLN A 1 87 ? 9.422 -10.370 -4.299 1.00 82.12 87 GLN A CA 1
ATOM 727 C C . GLN A 1 87 ? 7.933 -10.457 -4.661 1.00 82.12 87 GLN A C 1
ATOM 729 O O . GLN A 1 87 ? 7.567 -10.884 -5.754 1.00 82.12 87 GLN A O 1
ATOM 734 N N . THR A 1 88 ? 7.059 -10.112 -3.718 1.00 88.81 88 THR A N 1
ATOM 735 C CA . THR A 1 88 ? 5.602 -10.122 -3.925 1.00 88.81 88 THR A CA 1
ATOM 736 C C . THR A 1 88 ? 5.149 -8.836 -4.612 1.00 88.81 88 THR A C 1
ATOM 738 O O . THR A 1 88 ? 5.779 -7.794 -4.439 1.00 88.81 88 THR A O 1
ATOM 741 N N . SER A 1 89 ? 4.031 -8.873 -5.341 1.00 89.69 89 SER A N 1
ATOM 742 C CA . SER A 1 89 ? 3.381 -7.675 -5.904 1.00 89.69 89 SER A CA 1
ATOM 743 C C . SER A 1 89 ? 3.120 -6.603 -4.837 1.00 89.69 89 SER A C 1
ATOM 745 O O . SER A 1 89 ? 3.313 -5.415 -5.081 1.00 89.69 89 SER A O 1
ATOM 747 N N . GLU A 1 90 ? 2.787 -7.027 -3.617 1.00 90.94 90 GLU A N 1
ATOM 748 C CA . GLU A 1 90 ? 2.649 -6.162 -2.442 1.00 90.94 90 GLU A CA 1
ATOM 749 C C . GLU A 1 90 ? 3.950 -5.402 -2.118 1.00 90.94 90 GLU A C 1
ATOM 751 O O . GLU A 1 90 ? 3.921 -4.195 -1.897 1.00 90.94 90 GLU A O 1
ATOM 756 N N . ASN A 1 91 ? 5.111 -6.066 -2.178 1.00 88.69 91 ASN A N 1
ATOM 757 C CA . ASN A 1 91 ? 6.415 -5.422 -1.980 1.00 88.69 91 ASN A CA 1
ATOM 758 C C . ASN A 1 91 ? 6.796 -4.444 -3.098 1.00 88.69 91 ASN A C 1
ATOM 760 O O . ASN A 1 91 ? 7.637 -3.587 -2.870 1.00 88.69 91 ASN A O 1
ATOM 764 N N . TYR A 1 92 ? 6.223 -4.546 -4.297 1.00 88.62 92 TYR A N 1
ATOM 765 C CA . TYR A 1 92 ? 6.475 -3.556 -5.352 1.00 88.62 92 TYR A CA 1
ATOM 766 C C . TYR A 1 92 ? 5.676 -2.264 -5.158 1.00 88.62 92 TYR A C 1
ATOM 768 O O . TYR A 1 92 ? 6.080 -1.222 -5.665 1.00 88.62 92 TYR A O 1
ATOM 776 N N . ILE A 1 93 ? 4.544 -2.330 -4.451 1.00 89.38 93 ILE A N 1
ATOM 777 C CA . ILE A 1 93 ? 3.586 -1.220 -4.359 1.00 89.38 93 ILE A CA 1
ATOM 778 C C . ILE A 1 93 ? 3.573 -0.575 -2.966 1.00 89.38 93 ILE A C 1
ATOM 780 O O . ILE A 1 93 ? 3.338 0.628 -2.873 1.00 89.38 93 ILE A O 1
ATOM 784 N N . ILE A 1 94 ? 3.826 -1.336 -1.892 1.00 87.25 94 ILE A N 1
ATOM 785 C CA . ILE A 1 94 ? 3.673 -0.877 -0.498 1.00 87.25 94 ILE A CA 1
ATOM 786 C C . ILE A 1 94 ? 4.983 -0.900 0.335 1.00 87.25 94 ILE A C 1
ATOM 788 O O . ILE A 1 94 ? 4.918 -0.892 1.567 1.00 87.25 94 ILE A O 1
ATOM 792 N N . SER A 1 95 ? 6.172 -0.948 -0.287 1.00 76.69 95 SER A N 1
ATOM 793 C CA . SER A 1 95 ? 7.476 -0.930 0.424 1.00 76.69 95 SER A CA 1
ATOM 794 C C . SER A 1 95 ? 8.171 0.426 0.425 1.00 76.69 95 SER A C 1
ATOM 796 O O . SER A 1 95 ? 8.218 1.027 -0.670 1.00 76.69 95 SER A O 1
#